Protein AF-A0A5S9ITE9-F1 (afdb_monomer_lite)

Sequence (85 aa):
MKHYLCLIVCCAVLFAQEKPKTLAEALGYDSDAKIVILNADDYGMCHAENLGTQKVLEAGIVSSTTMMMPCPWVLEAVEYIKKTI

Structure (mmCIF, N/CA/C/O backbone):
data_AF-A0A5S9ITE9-F1
#
_entry.id   AF-A0A5S9ITE9-F1
#
loop_
_atom_site.group_PDB
_atom_site.id
_atom_site.type_symbol
_atom_site.label_atom_id
_atom_site.label_alt_id
_atom_site.label_comp_id
_atom_site.label_asym_id
_atom_site.label_entity_id
_atom_site.label_seq_id
_atom_site.pdbx_PDB_ins_code
_atom_site.Cartn_x
_atom_site.Cartn_y
_atom_site.Cartn_z
_atom_site.occupancy
_atom_site.B_iso_or_equiv
_atom_site.auth_seq_id
_atom_site.auth_comp_id
_atom_site.auth_asym_id
_atom_site.auth_atom_id
_atom_site.pdbx_PDB_model_num
ATOM 1 N N . MET A 1 1 ? -27.028 0.004 58.542 1.00 63.28 1 MET A N 1
ATOM 2 C CA . MET A 1 1 ? -26.464 -1.048 57.656 1.00 63.28 1 MET A CA 1
ATOM 3 C C . MET A 1 1 ? -26.807 -0.848 56.175 1.00 63.28 1 MET A C 1
ATOM 5 O O . MET A 1 1 ? -25.884 -0.854 55.377 1.00 63.28 1 MET A O 1
ATOM 9 N N . LYS A 1 2 ? -28.069 -0.581 55.784 1.00 61.88 2 LYS A N 1
ATOM 10 C CA . LYS A 1 2 ? -28.444 -0.323 54.369 1.00 61.88 2 LYS A CA 1
ATOM 11 C C . LYS A 1 2 ? -27.719 0.868 53.706 1.00 61.88 2 LYS A C 1
ATOM 13 O O . LYS A 1 2 ? -27.335 0.765 52.549 1.00 61.88 2 LYS A O 1
ATOM 18 N N . HIS A 1 3 ? -27.474 1.959 54.438 1.00 65.06 3 HIS A N 1
ATOM 19 C CA . HIS A 1 3 ? -26.785 3.141 53.894 1.00 65.06 3 HIS A CA 1
ATOM 20 C C . HIS A 1 3 ? -25.300 2.897 53.574 1.00 65.06 3 HIS A C 1
ATOM 22 O O . HIS A 1 3 ? -24.819 3.373 52.555 1.00 65.06 3 HIS A O 1
ATOM 28 N N . TYR A 1 4 ? -24.598 2.096 54.384 1.00 71.06 4 TYR A N 1
ATOM 29 C CA . TYR A 1 4 ? -23.202 1.721 54.121 1.00 71.06 4 TYR A CA 1
ATOM 30 C C . TYR A 1 4 ? -23.075 0.787 52.913 1.00 71.06 4 TYR A C 1
ATOM 32 O O . TYR A 1 4 ? -22.173 0.957 52.101 1.00 71.06 4 TYR A O 1
ATOM 40 N N . LEU A 1 5 ? -24.020 -0.145 52.749 1.00 73.00 5 LEU A N 1
ATOM 41 C CA . LEU A 1 5 ? -24.084 -1.008 51.568 1.00 73.00 5 LEU A CA 1
ATOM 42 C C . LEU A 1 5 ? -24.320 -0.188 50.287 1.00 73.00 5 LEU A C 1
ATOM 44 O O . LEU A 1 5 ? -23.658 -0.413 49.280 1.00 73.00 5 LEU A O 1
AT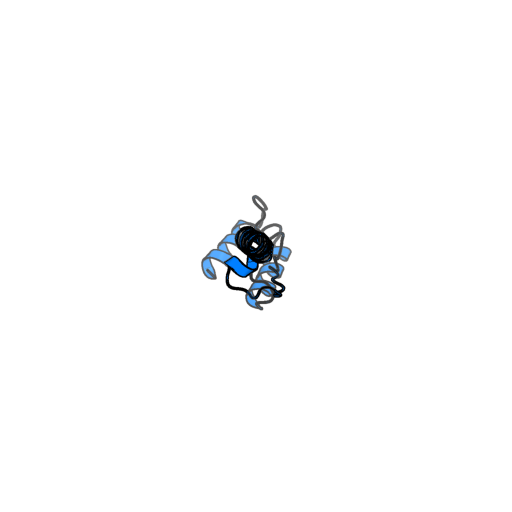OM 48 N N . CYS A 1 6 ? -25.207 0.810 50.347 1.00 74.44 6 CYS A N 1
ATOM 49 C CA . CYS A 1 6 ? -25.461 1.728 49.236 1.00 74.44 6 CYS A CA 1
ATOM 50 C C . CYS A 1 6 ? -24.223 2.569 48.878 1.00 74.44 6 CYS A C 1
ATOM 52 O O . CYS A 1 6 ? -23.947 2.786 47.701 1.00 74.44 6 CYS A O 1
ATOM 54 N N . LEU A 1 7 ? -23.457 3.009 49.884 1.00 73.94 7 LEU A N 1
ATOM 55 C CA . LEU A 1 7 ? -22.230 3.783 49.688 1.00 73.94 7 LEU A CA 1
ATOM 56 C C . LEU A 1 7 ? -21.132 2.949 49.003 1.00 73.94 7 LEU A C 1
ATOM 58 O O . LEU A 1 7 ? -20.470 3.439 48.095 1.00 73.94 7 LEU A O 1
ATOM 62 N N . ILE A 1 8 ? -20.979 1.680 49.398 1.00 77.25 8 ILE A N 1
ATOM 63 C CA . ILE A 1 8 ? -19.998 0.747 48.817 1.00 77.25 8 ILE A CA 1
ATOM 64 C C . ILE A 1 8 ? -20.337 0.426 47.354 1.00 77.25 8 ILE A C 1
ATOM 66 O O . ILE A 1 8 ? -19.451 0.460 46.503 1.00 77.25 8 ILE A O 1
ATOM 70 N N . VAL A 1 9 ? -21.614 0.175 47.041 1.00 78.00 9 VAL A N 1
ATOM 71 C CA . VAL A 1 9 ? -22.067 -0.073 45.660 1.00 78.00 9 VAL A CA 1
ATOM 72 C C . VAL A 1 9 ? -21.870 1.166 44.781 1.00 78.00 9 VAL A C 1
ATOM 74 O O . VAL A 1 9 ? -21.372 1.043 43.668 1.00 78.00 9 VAL A O 1
ATOM 77 N N . CYS A 1 10 ? -22.186 2.362 45.287 1.00 76.19 10 CYS A N 1
ATOM 78 C CA . CYS A 1 10 ? -21.989 3.616 44.552 1.00 76.19 10 CYS A CA 1
ATOM 79 C C . CYS A 1 10 ? -20.502 3.869 44.242 1.00 76.19 10 CYS A C 1
ATOM 81 O O . CYS A 1 10 ? -20.149 4.212 43.117 1.00 76.19 10 CYS A O 1
ATOM 83 N N . CYS A 1 11 ? -19.618 3.606 45.211 1.00 75.25 11 CYS A N 1
ATOM 84 C CA . CYS A 1 11 ? -18.170 3.688 45.015 1.00 75.25 11 CYS A CA 1
ATOM 85 C C . CYS A 1 11 ? -17.685 2.716 43.928 1.00 75.25 11 CYS A C 1
ATOM 87 O O . CYS A 1 11 ? -16.925 3.107 43.051 1.00 75.25 11 CYS A O 1
ATOM 89 N N . ALA A 1 12 ? -18.153 1.464 43.940 1.00 74.31 12 ALA A N 1
ATOM 90 C CA . ALA A 1 12 ? -17.745 0.458 42.956 1.00 74.31 12 ALA A CA 1
ATOM 91 C C . ALA A 1 12 ? -18.147 0.819 41.513 1.00 74.31 12 ALA A C 1
ATOM 93 O O . ALA A 1 12 ? -17.392 0.531 40.590 1.00 74.31 12 ALA A O 1
ATOM 94 N N . VAL A 1 13 ? -19.293 1.484 41.315 1.00 75.62 13 VAL A N 1
ATOM 95 C CA . VAL A 1 13 ? -19.715 1.978 39.990 1.00 75.62 13 VAL A CA 1
ATOM 96 C C . VAL A 1 13 ? -18.847 3.157 39.537 1.00 75.62 13 VAL A C 1
ATOM 98 O O . VAL A 1 13 ? -18.490 3.230 38.368 1.00 75.62 13 VAL A O 1
ATOM 101 N N . LEU A 1 14 ? -18.449 4.046 40.454 1.00 73.25 14 LEU A N 1
ATOM 102 C CA . LEU A 1 14 ? -17.549 5.170 40.152 1.00 73.25 14 LEU A CA 1
ATOM 103 C C . LEU A 1 14 ? -16.113 4.726 39.821 1.00 73.25 14 LEU A C 1
ATOM 105 O O . LEU A 1 14 ? -15.409 5.434 39.107 1.00 73.25 14 LEU A O 1
ATOM 109 N N . PHE A 1 15 ? -15.684 3.561 40.317 1.00 69.88 15 PHE A N 1
ATOM 110 C CA . PHE A 1 15 ? -14.390 2.944 39.994 1.00 69.88 15 PHE A CA 1
ATOM 111 C C . PHE A 1 15 ? -14.468 1.902 38.869 1.00 69.88 15 PHE A C 1
ATOM 113 O O . PHE A 1 15 ? -13.471 1.229 38.595 1.00 69.88 15 PHE A O 1
ATOM 120 N N . ALA A 1 16 ? -15.620 1.748 38.208 1.00 73.38 16 ALA A N 1
ATOM 121 C CA . ALA A 1 16 ? -15.712 0.900 37.030 1.00 73.38 16 ALA A CA 1
ATOM 122 C C . ALA A 1 16 ? -14.865 1.517 35.908 1.00 73.38 16 ALA A C 1
ATOM 124 O O . ALA A 1 16 ? -15.126 2.620 35.434 1.00 73.38 16 ALA A O 1
ATOM 125 N N . GLN A 1 17 ? -13.806 0.815 35.517 1.00 71.62 17 GLN A N 1
ATOM 126 C CA . GLN A 1 17 ? -12.885 1.281 34.493 1.00 71.62 17 GLN A CA 1
ATOM 127 C C . GLN A 1 17 ? -13.535 1.105 33.116 1.00 71.62 17 GLN A C 1
ATOM 129 O O . GLN A 1 17 ? -13.851 -0.021 32.724 1.00 71.62 17 GLN A O 1
ATOM 134 N N . GLU A 1 18 ? -13.739 2.196 32.372 1.00 74.38 18 GLU A N 1
ATOM 135 C CA . GLU A 1 18 ? -14.141 2.072 30.972 1.00 74.38 18 GLU A CA 1
ATOM 136 C C . GLU A 1 18 ? -13.019 1.404 30.180 1.00 74.38 18 GLU A C 1
ATOM 138 O O . GLU A 1 18 ? -11.840 1.756 30.296 1.00 74.38 18 GLU A O 1
ATOM 143 N N . LYS A 1 19 ? -13.387 0.406 29.375 1.00 81.38 19 LYS A N 1
ATOM 144 C CA . LYS A 1 19 ? -12.437 -0.258 28.492 1.00 81.38 19 LYS A CA 1
ATOM 145 C C . LYS A 1 19 ? -11.906 0.786 27.501 1.00 81.38 19 LYS A C 1
ATOM 147 O O . LYS A 1 19 ? -12.713 1.442 26.842 1.00 81.38 19 LYS A O 1
ATOM 152 N N . PRO A 1 20 ? -10.579 0.952 27.368 1.00 88.06 20 PRO A N 1
ATOM 153 C CA . PRO A 1 20 ? -10.037 1.888 26.399 1.00 88.06 20 PRO A CA 1
ATOM 154 C C . PRO A 1 20 ? -10.466 1.469 24.994 1.00 88.06 20 PRO A C 1
ATOM 156 O O . PRO A 1 20 ? -10.438 0.280 24.661 1.00 88.06 20 PRO A O 1
ATOM 159 N N . LYS A 1 21 ? -10.850 2.457 24.180 1.00 92.31 21 LYS A N 1
ATOM 160 C CA . LYS A 1 21 ? -11.177 2.230 22.773 1.00 92.31 21 LYS A CA 1
A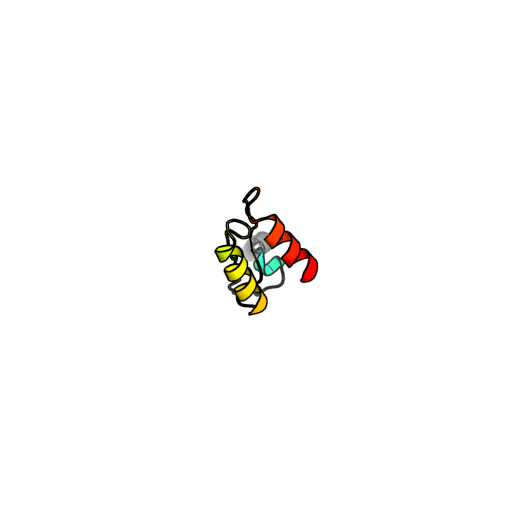TOM 161 C C . LYS A 1 21 ? -9.987 1.595 22.062 1.00 92.31 21 LYS A C 1
ATOM 163 O O . LYS A 1 21 ? -8.844 2.026 22.223 1.00 92.31 21 LYS A O 1
ATOM 168 N N . THR A 1 22 ? -10.262 0.583 21.259 1.00 94.19 22 THR A N 1
ATOM 169 C CA . THR A 1 22 ? -9.303 0.033 20.303 1.00 94.19 22 THR A CA 1
ATOM 170 C C . THR A 1 22 ? -8.996 1.061 19.212 1.00 94.19 22 THR A C 1
ATOM 172 O O . THR A 1 22 ? -9.756 2.005 18.994 1.00 94.19 22 THR A O 1
ATOM 175 N N . LEU A 1 23 ? -7.893 0.871 18.480 1.00 94.44 23 LEU A N 1
ATOM 176 C CA . LEU A 1 23 ? -7.583 1.713 17.320 1.00 94.44 23 LEU A CA 1
ATOM 177 C C . LEU A 1 23 ? -8.713 1.677 16.278 1.00 94.44 23 LEU A C 1
ATOM 179 O O . LEU A 1 23 ? -9.048 2.710 15.713 1.00 94.44 23 LEU A O 1
ATOM 183 N N . ALA A 1 24 ? -9.322 0.509 16.056 1.00 95.31 24 ALA A N 1
ATOM 184 C CA . ALA A 1 24 ? -10.442 0.368 15.131 1.00 95.31 24 ALA A CA 1
ATOM 185 C C . ALA A 1 24 ? -11.642 1.231 15.568 1.00 95.31 24 ALA A C 1
ATOM 187 O O . ALA A 1 24 ? -12.144 2.026 14.779 1.00 95.31 24 ALA A O 1
ATOM 188 N N . GLU A 1 25 ? -12.029 1.169 16.843 1.00 95.75 25 GLU A N 1
ATOM 189 C CA . GLU A 1 25 ? -13.100 2.016 17.392 1.00 95.75 25 GLU A CA 1
ATOM 190 C C . GLU A 1 25 ? -12.740 3.509 17.348 1.00 95.75 25 GLU A C 1
ATOM 192 O O . GLU A 1 25 ? -13.596 4.355 17.097 1.00 95.75 25 GLU A O 1
ATOM 197 N N . ALA A 1 26 ? -11.468 3.859 17.566 1.00 95.69 26 ALA A N 1
ATOM 198 C CA . ALA A 1 26 ? -10.991 5.238 17.459 1.00 95.69 26 ALA A CA 1
ATOM 199 C C . ALA A 1 26 ? -11.029 5.772 16.015 1.00 95.69 26 ALA A C 1
ATOM 201 O O . ALA A 1 26 ? -11.243 6.966 15.816 1.00 95.69 26 ALA A O 1
ATOM 202 N N . LEU A 1 27 ? -10.864 4.896 15.019 1.00 95.88 27 LEU A N 1
ATOM 203 C CA . LEU A 1 27 ? -11.007 5.201 13.592 1.00 95.88 27 LEU A CA 1
ATOM 204 C C . LEU A 1 27 ? -12.473 5.209 13.117 1.00 95.88 27 LEU A C 1
ATOM 206 O O . LEU A 1 27 ? -12.723 5.493 11.949 1.00 95.88 27 LEU A O 1
ATOM 210 N N . GLY A 1 28 ? -13.435 4.935 14.007 1.00 96.75 28 GLY A N 1
ATOM 211 C CA . GLY A 1 28 ? -14.870 4.980 13.714 1.00 96.75 28 GLY A CA 1
ATOM 212 C C . GLY A 1 28 ? -15.488 3.650 13.278 1.00 96.75 28 GLY A C 1
ATOM 213 O O . GLY A 1 28 ? -16.625 3.651 12.817 1.00 96.75 28 GLY A O 1
ATOM 214 N N . TYR A 1 29 ? -14.770 2.532 13.417 1.00 97.31 29 TYR A N 1
ATOM 215 C CA . TYR A 1 29 ? -15.320 1.200 13.162 1.00 97.31 29 TYR A CA 1
ATOM 216 C C . TYR A 1 29 ? -16.084 0.654 14.374 1.00 97.31 29 TYR A C 1
ATOM 218 O O . TYR A 1 29 ? -15.826 1.037 15.517 1.00 97.31 29 TYR A O 1
ATOM 226 N N . ASP A 1 30 ? -16.993 -0.286 14.120 1.00 96.31 30 ASP A N 1
ATOM 227 C CA . ASP A 1 30 ? -17.729 -0.983 15.173 1.00 96.31 30 ASP A CA 1
ATOM 228 C C . ASP A 1 30 ? -16.799 -1.816 16.072 1.00 96.31 30 ASP A C 1
ATOM 230 O O . ASP A 1 30 ? -15.746 -2.301 15.653 1.00 96.31 30 ASP A O 1
ATOM 234 N N . SER A 1 31 ? -17.209 -2.010 17.328 1.00 94.50 31 SER A N 1
ATOM 235 C CA . SER A 1 31 ? -16.412 -2.704 18.358 1.00 94.50 31 SER A CA 1
ATOM 236 C C . SER A 1 31 ? -16.073 -4.169 18.043 1.00 94.50 31 SER A C 1
ATOM 238 O O . SER A 1 31 ? -15.109 -4.724 18.579 1.00 94.50 31 SER A O 1
ATOM 240 N N . ASP A 1 32 ? -16.849 -4.811 17.171 1.00 93.81 32 ASP A N 1
ATOM 241 C CA . ASP A 1 32 ? -16.663 -6.186 16.710 1.00 93.81 32 ASP A CA 1
ATOM 242 C C . ASP A 1 32 ? -16.096 -6.278 15.284 1.00 93.81 32 ASP A C 1
ATOM 244 O O . ASP A 1 32 ? -15.790 -7.384 14.817 1.00 93.81 32 ASP A O 1
ATOM 248 N N . ALA A 1 33 ? -15.882 -5.136 14.621 1.00 96.44 33 ALA A N 1
ATOM 249 C CA . ALA A 1 33 ? -15.389 -5.077 13.256 1.00 96.44 33 ALA A CA 1
ATOM 250 C C . ALA A 1 33 ? -14.026 -5.777 13.108 1.00 96.44 33 ALA A C 1
ATOM 252 O O . ALA A 1 33 ? -13.122 -5.660 13.943 1.00 96.44 33 ALA A O 1
ATOM 253 N N . LYS A 1 34 ? -13.860 -6.508 12.001 1.00 94.62 34 LYS A N 1
ATOM 254 C CA . LYS A 1 34 ? -12.579 -7.095 11.587 1.00 94.62 34 LYS A CA 1
ATOM 255 C C . LYS A 1 34 ? -12.009 -6.263 10.452 1.00 94.62 34 LYS A C 1
ATOM 257 O O . LYS A 1 34 ? -12.529 -6.289 9.343 1.00 94.62 34 LYS A O 1
ATOM 262 N N . ILE A 1 35 ? -10.949 -5.521 10.751 1.00 94.94 35 ILE A N 1
ATOM 263 C CA . ILE A 1 35 ? -10.311 -4.605 9.807 1.00 94.94 35 ILE A CA 1
ATOM 264 C C . ILE A 1 35 ? -8.993 -5.215 9.336 1.00 94.94 35 ILE A C 1
ATOM 266 O O . ILE A 1 35 ? -8.196 -5.675 10.155 1.00 94.94 35 ILE A O 1
ATOM 270 N N . VAL A 1 36 ? -8.772 -5.222 8.022 1.00 94.94 36 VAL A N 1
ATOM 271 C CA . VAL A 1 36 ? -7.567 -5.765 7.384 1.00 94.94 36 VAL A CA 1
ATOM 272 C C . VAL A 1 36 ? -7.031 -4.750 6.383 1.00 94.94 36 VAL A C 1
ATOM 274 O O . VAL A 1 36 ? -7.782 -4.230 5.562 1.00 94.94 36 VAL A O 1
ATOM 277 N N . ILE A 1 37 ? -5.722 -4.504 6.437 1.00 95.88 37 ILE A N 1
ATOM 278 C CA . ILE A 1 37 ? -4.985 -3.819 5.375 1.00 95.88 37 ILE A CA 1
ATOM 279 C C . ILE A 1 37 ? -4.300 -4.906 4.551 1.00 95.88 37 ILE A C 1
ATOM 281 O O . ILE A 1 37 ? -3.397 -5.580 5.045 1.00 95.88 37 ILE A O 1
ATOM 285 N N . LEU A 1 38 ? -4.751 -5.097 3.313 1.00 96.62 38 LEU A N 1
ATOM 286 C CA . LEU A 1 38 ? -4.065 -5.957 2.354 1.00 96.62 38 LEU A CA 1
ATOM 287 C C . LEU A 1 38 ? -2.973 -5.136 1.667 1.00 96.62 38 LEU A C 1
ATOM 289 O O . LEU A 1 38 ? -3.274 -4.181 0.948 1.00 96.62 38 LEU A O 1
ATOM 293 N N . ASN A 1 39 ? -1.717 -5.497 1.927 1.00 97.44 39 ASN A N 1
ATOM 294 C CA . ASN A 1 39 ? -0.537 -4.836 1.378 1.00 97.44 39 ASN A CA 1
ATOM 295 C C . ASN A 1 39 ? 0.155 -5.748 0.359 1.00 97.44 39 ASN A C 1
ATOM 297 O O . ASN A 1 39 ? 0.483 -6.887 0.693 1.00 97.44 39 ASN A O 1
ATOM 301 N N . ALA A 1 40 ? 0.396 -5.241 -0.850 1.00 97.50 40 ALA A N 1
ATOM 302 C CA . ALA A 1 40 ? 1.293 -5.873 -1.817 1.00 97.50 40 ALA A CA 1
ATOM 303 C C . ALA A 1 40 ? 2.742 -5.469 -1.508 1.00 97.50 40 ALA A C 1
ATOM 305 O O . ALA A 1 40 ? 3.067 -4.281 -1.536 1.00 97.50 40 ALA A O 1
ATOM 306 N N . ASP A 1 41 ? 3.589 -6.434 -1.162 1.00 97.69 41 ASP A N 1
ATOM 307 C CA . ASP A 1 41 ? 4.986 -6.162 -0.813 1.00 97.69 41 ASP A CA 1
ATOM 308 C C . ASP A 1 41 ? 5.879 -6.036 -2.059 1.00 97.69 41 ASP A C 1
ATOM 310 O O . ASP A 1 41 ? 5.438 -6.293 -3.175 1.00 97.69 41 ASP A O 1
ATOM 314 N N . ASP A 1 42 ? 7.136 -5.650 -1.862 1.00 97.88 42 ASP A N 1
ATOM 315 C CA . ASP A 1 42 ? 8.207 -5.736 -2.864 1.00 97.88 42 ASP A CA 1
ATOM 316 C C . ASP A 1 42 ? 8.113 -4.805 -4.092 1.00 97.88 42 ASP A C 1
ATOM 318 O O . ASP A 1 42 ? 8.878 -4.940 -5.057 1.00 97.88 42 ASP A O 1
ATOM 322 N N . TYR A 1 43 ? 7.261 -3.779 -4.064 1.00 97.81 43 TYR A N 1
ATOM 323 C CA . TYR A 1 43 ? 7.132 -2.864 -5.199 1.00 97.81 43 TYR A CA 1
ATOM 324 C C . TYR A 1 43 ? 8.450 -2.126 -5.487 1.00 97.81 43 TYR A C 1
ATOM 326 O O . TYR A 1 43 ? 9.090 -1.561 -4.603 1.00 97.81 43 TYR A O 1
ATOM 334 N N . GLY A 1 44 ? 8.902 -2.126 -6.738 1.00 98.12 44 GLY A N 1
ATOM 335 C CA . GLY A 1 44 ? 10.214 -1.618 -7.148 1.00 98.12 44 GLY A CA 1
ATOM 336 C C . GLY A 1 44 ? 11.337 -2.664 -7.164 1.00 98.12 44 GLY A C 1
ATOM 337 O O . GLY A 1 44 ? 12.415 -2.354 -7.681 1.00 98.12 44 GLY A O 1
ATOM 338 N N . MET A 1 45 ? 11.120 -3.891 -6.664 1.00 98.31 45 MET A N 1
ATOM 339 C CA . MET A 1 45 ? 12.136 -4.957 -6.645 1.00 98.31 45 MET A CA 1
ATOM 340 C C . MET A 1 45 ? 12.593 -5.342 -8.059 1.00 98.31 45 MET A C 1
ATOM 342 O O . MET A 1 45 ? 13.789 -5.325 -8.364 1.00 98.31 45 MET A O 1
ATOM 346 N N . CYS A 1 46 ? 11.646 -5.695 -8.932 1.00 98.31 46 CYS A N 1
ATOM 347 C CA . CYS A 1 46 ? 11.898 -6.056 -10.324 1.00 98.31 46 CYS A CA 1
ATOM 348 C C . CYS A 1 46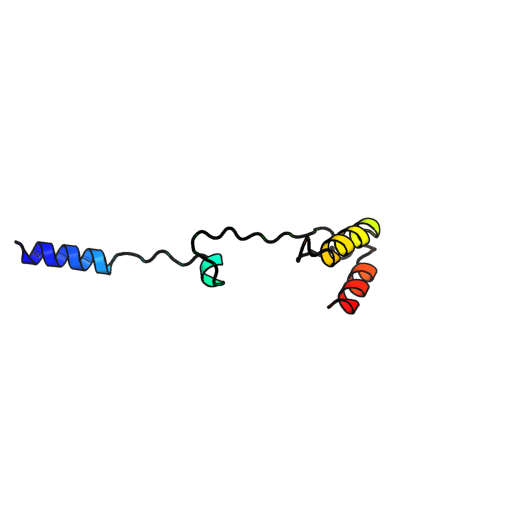 ? 10.721 -5.673 -11.232 1.00 98.31 46 CYS A C 1
ATOM 350 O O . CYS A 1 46 ? 9.619 -5.425 -10.750 1.00 98.31 46 CYS A O 1
ATOM 352 N N . HIS A 1 47 ? 10.932 -5.672 -12.552 1.00 98.06 47 HIS A N 1
ATOM 353 C CA . HIS A 1 47 ? 9.877 -5.337 -13.516 1.00 98.06 47 HIS A CA 1
ATOM 354 C C . HIS A 1 47 ? 8.627 -6.217 -13.378 1.00 98.06 47 HIS A C 1
ATOM 356 O O . HIS A 1 47 ? 7.504 -5.727 -13.428 1.00 98.06 47 HIS A O 1
ATOM 362 N N . ALA A 1 48 ? 8.810 -7.528 -13.183 1.00 98.50 48 ALA A N 1
ATOM 363 C CA . ALA A 1 48 ? 7.687 -8.452 -13.047 1.00 98.50 48 ALA A CA 1
ATOM 364 C C . ALA A 1 48 ? 6.845 -8.140 -11.800 1.00 98.50 48 ALA A C 1
ATOM 366 O O . ALA A 1 48 ? 5.617 -8.145 -11.884 1.00 98.50 48 ALA A O 1
ATOM 367 N N . GLU A 1 49 ? 7.505 -7.811 -10.687 1.00 98.19 49 GLU A N 1
ATOM 368 C CA . GLU A 1 49 ? 6.838 -7.425 -9.443 1.00 98.19 49 GLU A CA 1
ATOM 369 C C . GLU A 1 49 ? 6.094 -6.098 -9.600 1.00 98.19 49 GLU A C 1
ATOM 371 O O . GLU A 1 49 ? 4.933 -5.985 -9.211 1.00 98.19 49 GLU A O 1
ATOM 376 N N . ASN A 1 50 ? 6.703 -5.121 -10.281 1.00 98.06 50 ASN A N 1
ATOM 377 C CA . ASN A 1 50 ? 6.040 -3.856 -10.577 1.00 98.06 50 ASN A CA 1
ATOM 378 C C . ASN A 1 50 ? 4.734 -4.061 -11.345 1.00 98.06 50 ASN A C 1
ATOM 380 O O . ASN A 1 50 ? 3.688 -3.564 -10.932 1.00 98.06 50 ASN A O 1
ATOM 384 N N . LEU A 1 51 ? 4.778 -4.831 -12.435 1.00 98.25 51 LEU A N 1
ATOM 385 C CA . LEU A 1 51 ? 3.592 -5.124 -13.239 1.00 98.25 51 LEU A CA 1
ATOM 386 C C . LEU A 1 51 ? 2.530 -5.898 -12.448 1.00 98.25 51 LEU A C 1
ATOM 388 O O . LEU A 1 51 ? 1.336 -5.682 -12.652 1.00 98.25 51 LEU A O 1
ATOM 392 N N . GLY 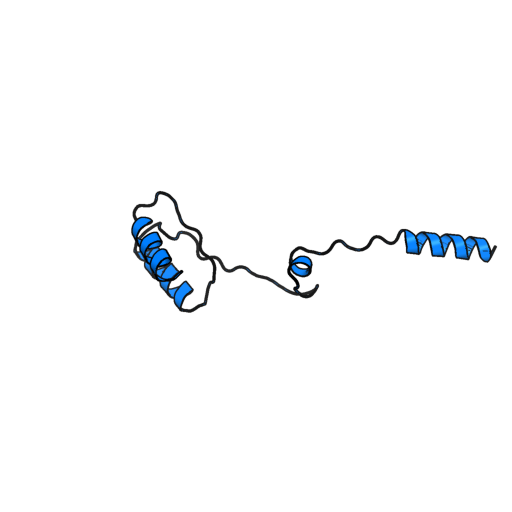A 1 52 ? 2.942 -6.823 -11.578 1.00 98.06 52 GLY A N 1
ATOM 393 C CA . GLY A 1 52 ? 2.036 -7.583 -10.716 1.00 98.06 52 GLY A CA 1
ATOM 394 C C . GLY A 1 52 ? 1.312 -6.681 -9.722 1.00 98.06 52 GLY A C 1
ATOM 395 O O . GLY A 1 52 ? 0.080 -6.653 -9.702 1.00 98.06 52 GLY A O 1
ATOM 396 N N . THR A 1 53 ? 2.077 -5.894 -8.967 1.00 97.75 53 THR A N 1
ATOM 397 C CA . THR A 1 53 ? 1.561 -4.939 -7.982 1.00 97.75 53 THR A CA 1
ATOM 398 C C . THR A 1 53 ? 0.643 -3.895 -8.631 1.00 97.75 53 THR A C 1
ATOM 400 O O . THR A 1 53 ? -0.454 -3.647 -8.131 1.00 97.75 53 THR A O 1
ATOM 403 N N . GLN A 1 54 ? 1.011 -3.340 -9.791 1.00 97.06 54 GLN A N 1
ATOM 404 C CA . GLN A 1 54 ? 0.169 -2.385 -10.529 1.00 97.06 54 GLN A CA 1
ATOM 405 C C . GLN A 1 54 ? -1.183 -2.991 -10.919 1.00 97.06 54 GLN A C 1
ATOM 407 O O . GLN A 1 54 ? -2.219 -2.379 -10.678 1.00 97.06 54 GLN A O 1
ATOM 412 N N . LYS A 1 55 ? -1.205 -4.226 -11.436 1.00 97.56 55 LYS A N 1
ATOM 413 C CA . LYS A 1 55 ? -2.457 -4.903 -11.816 1.00 97.56 55 LYS A CA 1
ATOM 414 C C . LYS A 1 55 ? -3.411 -5.087 -10.640 1.00 97.56 55 LYS A C 1
ATOM 416 O O . LYS A 1 55 ? -4.614 -4.898 -10.801 1.00 97.56 55 LYS A O 1
ATOM 421 N N . VAL A 1 56 ? -2.907 -5.490 -9.472 1.00 97.12 56 VAL A N 1
ATOM 422 C CA . VAL A 1 56 ? -3.767 -5.712 -8.295 1.00 97.12 56 VAL A CA 1
ATOM 423 C C . VAL A 1 56 ? -4.233 -4.402 -7.658 1.00 97.12 56 VAL A C 1
ATOM 425 O O . VAL A 1 56 ? -5.343 -4.366 -7.124 1.00 97.12 56 VAL A O 1
ATOM 428 N N . LEU A 1 57 ? -3.437 -3.330 -7.762 1.00 95.25 57 LEU A N 1
ATOM 429 C CA . LEU A 1 57 ? -3.845 -1.971 -7.394 1.00 95.25 57 LEU A CA 1
ATOM 430 C C . LEU A 1 57 ? -4.950 -1.455 -8.327 1.00 95.25 57 LEU A C 1
ATOM 432 O O . LEU A 1 57 ? -5.989 -1.008 -7.850 1.00 95.25 57 LEU A O 1
ATOM 436 N N . GLU A 1 58 ? -4.773 -1.572 -9.646 1.00 95.06 58 GLU A N 1
ATOM 437 C CA . GLU A 1 58 ? -5.768 -1.157 -10.650 1.00 95.06 58 GLU A CA 1
ATOM 438 C C . GLU A 1 58 ? -7.081 -1.933 -10.532 1.00 95.06 58 GLU A C 1
ATOM 440 O O . GLU A 1 58 ? -8.162 -1.370 -10.693 1.00 95.06 58 GLU A O 1
ATOM 445 N N . ALA A 1 59 ? -7.000 -3.226 -10.212 1.00 96.62 59 ALA A N 1
ATOM 446 C CA . ALA A 1 59 ? -8.170 -4.060 -9.964 1.00 96.62 59 ALA A CA 1
ATOM 447 C C . ALA A 1 59 ? -8.866 -3.756 -8.622 1.00 96.62 59 ALA A C 1
ATOM 449 O O . ALA A 1 59 ? -9.921 -4.329 -8.348 1.00 96.62 59 ALA A O 1
ATOM 450 N N . GLY A 1 60 ? -8.286 -2.903 -7.767 1.00 95.06 60 GLY A N 1
ATOM 451 C CA . GLY A 1 60 ? -8.811 -2.589 -6.436 1.00 95.06 60 GLY A CA 1
ATOM 452 C C . GLY A 1 60 ? -8.757 -3.760 -5.449 1.00 95.06 60 GLY A C 1
ATOM 453 O O . GLY A 1 60 ? -9.472 -3.748 -4.450 1.00 95.06 60 GLY A O 1
ATOM 454 N N . ILE A 1 61 ? -7.940 -4.784 -5.724 1.00 96.31 61 ILE A N 1
ATOM 455 C CA . ILE A 1 61 ? -7.770 -5.958 -4.848 1.00 96.31 61 ILE A CA 1
ATOM 456 C C . ILE A 1 61 ? -6.985 -5.568 -3.592 1.00 96.31 61 ILE A C 1
ATOM 458 O O . ILE A 1 61 ? -7.281 -6.038 -2.493 1.00 96.31 61 ILE A O 1
ATOM 462 N N . VAL A 1 62 ? -5.991 -4.696 -3.757 1.00 96.69 62 VAL A N 1
ATOM 463 C CA . VAL A 1 62 ? -5.232 -4.083 -2.665 1.00 96.69 62 VAL A CA 1
ATOM 464 C C . VAL A 1 62 ? -5.320 -2.566 -2.774 1.00 96.69 62 VAL A C 1
ATOM 466 O O . VAL A 1 62 ? -5.483 -2.016 -3.860 1.00 96.69 62 VAL A O 1
ATOM 469 N N . SER A 1 63 ? -5.178 -1.888 -1.640 1.00 94.69 63 SER A N 1
ATOM 470 C CA . SER A 1 63 ? -5.123 -0.422 -1.561 1.00 94.69 63 SER A CA 1
ATOM 471 C C . SER A 1 63 ? -3.814 0.079 -0.947 1.00 94.69 63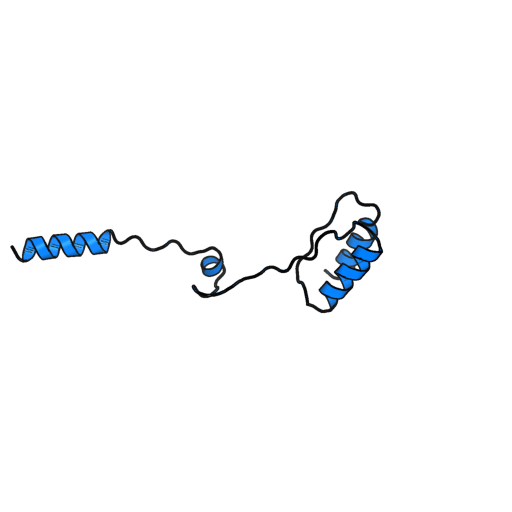 SER A C 1
ATOM 473 O O . SER A 1 63 ? -3.696 1.254 -0.605 1.00 94.69 63 SER A O 1
ATOM 475 N N . SER A 1 64 ? -2.855 -0.821 -0.722 1.00 96.25 64 SER A N 1
ATOM 476 C CA . SER A 1 64 ? -1.597 -0.540 -0.041 1.00 96.25 64 SER A CA 1
ATOM 477 C C . SER A 1 64 ? -0.470 -1.351 -0.672 1.00 96.25 64 SER A C 1
ATOM 479 O O . SER A 1 64 ? -0.671 -2.494 -1.088 1.00 96.25 64 SER A O 1
ATOM 481 N N . THR A 1 65 ? 0.705 -0.736 -0.765 1.00 96.88 65 THR A N 1
ATOM 482 C CA . THR A 1 65 ? 1.937 -1.389 -1.193 1.00 96.88 65 THR A CA 1
ATOM 483 C C . THR A 1 65 ? 3.142 -0.740 -0.517 1.00 96.88 65 THR A C 1
ATOM 485 O O . THR A 1 65 ? 3.090 0.431 -0.123 1.00 96.88 65 THR A O 1
ATOM 488 N N . THR A 1 66 ? 4.232 -1.491 -0.395 1.00 97.19 66 THR A N 1
ATOM 489 C CA . THR A 1 66 ? 5.511 -1.054 0.169 1.00 97.19 66 THR A CA 1
ATOM 490 C C . THR A 1 66 ? 6.586 -1.050 -0.907 1.00 97.19 66 THR A C 1
ATOM 492 O O . THR A 1 66 ? 6.740 -2.008 -1.657 1.00 97.19 66 THR A O 1
ATOM 495 N N . MET A 1 67 ? 7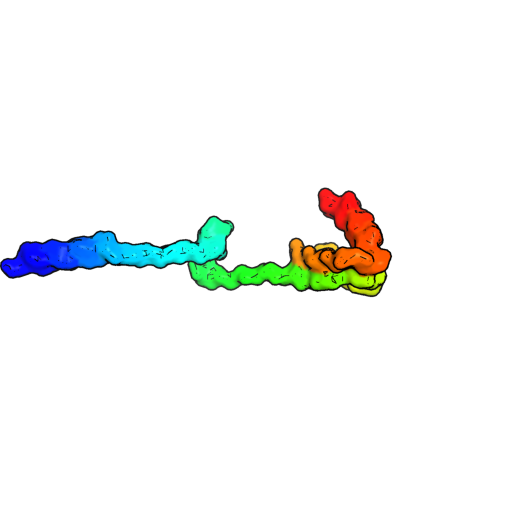.334 0.053 -0.994 1.00 96.19 67 MET A N 1
ATOM 496 C CA . MET A 1 67 ? 8.365 0.230 -2.015 1.00 96.19 67 MET A CA 1
ATOM 497 C C . MET A 1 67 ? 9.750 -0.167 -1.496 1.00 96.19 67 MET A C 1
ATOM 499 O O . MET A 1 67 ? 10.202 0.335 -0.465 1.00 96.19 67 MET A O 1
ATOM 503 N N . MET A 1 68 ? 10.460 -1.006 -2.248 1.00 97.81 68 MET A N 1
ATOM 504 C CA . MET A 1 68 ? 11.825 -1.424 -1.941 1.00 97.81 68 MET A CA 1
ATOM 505 C C . MET A 1 68 ? 12.869 -0.448 -2.471 1.00 97.81 68 MET A C 1
ATOM 507 O O . MET A 1 68 ? 13.215 -0.451 -3.649 1.00 97.81 68 MET A O 1
ATOM 511 N N . MET A 1 69 ? 13.470 0.326 -1.574 1.00 96.56 69 MET A N 1
ATOM 512 C CA . MET A 1 69 ? 14.632 1.157 -1.894 1.00 96.56 69 MET A CA 1
ATOM 513 C C . MET A 1 69 ? 15.939 0.418 -1.548 1.00 96.56 69 MET A C 1
ATOM 515 O O . MET A 1 69 ? 16.008 -0.176 -0.473 1.00 96.56 69 MET A O 1
ATOM 519 N N . PRO A 1 70 ? 17.014 0.498 -2.361 1.00 95.75 70 PRO A N 1
ATOM 520 C CA . PRO A 1 70 ? 17.144 1.170 -3.657 1.00 95.75 70 PRO A CA 1
ATOM 521 C C . PRO A 1 70 ? 17.110 0.172 -4.838 1.00 95.75 70 PRO A C 1
ATOM 523 O O . PRO A 1 70 ? 18.076 0.078 -5.596 1.00 95.75 70 PRO A O 1
ATOM 526 N N . CYS A 1 71 ? 16.048 -0.623 -4.990 1.00 97.62 71 CYS A N 1
ATOM 527 C CA . CYS A 1 71 ? 16.021 -1.672 -6.014 1.00 97.62 71 CYS A CA 1
ATOM 528 C C . CYS A 1 71 ? 16.074 -1.120 -7.459 1.00 97.62 71 CYS A C 1
ATOM 530 O O . CYS A 1 71 ? 15.621 -0.000 -7.714 1.00 97.62 71 CYS A O 1
ATOM 532 N N . PRO A 1 72 ? 16.600 -1.893 -8.436 1.00 97.25 72 PRO A N 1
ATOM 533 C CA . PRO A 1 72 ? 16.843 -1.397 -9.797 1.00 97.25 72 PRO A CA 1
ATOM 534 C C . PRO A 1 72 ? 15.597 -0.877 -10.528 1.00 97.25 72 PRO A C 1
ATOM 536 O O . PRO A 1 72 ? 15.722 -0.046 -11.424 1.00 97.25 72 PRO A O 1
ATOM 539 N N . TRP A 1 73 ? 14.406 -1.350 -10.147 1.00 98.31 73 TRP A N 1
ATOM 540 C CA . TRP A 1 73 ? 13.134 -1.019 -10.793 1.00 98.31 73 TRP A CA 1
ATOM 541 C C . TRP A 1 73 ? 12.287 -0.000 -10.018 1.00 98.31 73 TRP A C 1
ATOM 543 O O . TRP A 1 73 ? 11.138 0.260 -10.378 1.00 98.31 73 TRP A O 1
ATOM 553 N N . VAL A 1 74 ? 12.857 0.642 -8.995 1.00 98.06 74 VAL A N 1
ATOM 554 C CA . VAL A 1 74 ? 12.195 1.712 -8.231 1.00 98.06 74 VAL A CA 1
ATOM 555 C C . VAL A 1 74 ? 11.773 2.877 -9.116 1.00 98.06 74 VAL A C 1
ATOM 557 O O . VAL A 1 74 ? 10.682 3.407 -8.937 1.00 98.06 74 VAL A O 1
ATOM 560 N N . LEU A 1 75 ? 12.617 3.310 -10.058 1.00 97.75 75 LEU A N 1
ATOM 561 C CA . LEU A 1 75 ? 12.303 4.488 -10.874 1.00 97.75 75 LEU A CA 1
ATOM 562 C C . LEU A 1 75 ? 11.053 4.266 -11.735 1.00 97.75 75 LEU A C 1
ATOM 564 O O . LEU A 1 75 ? 10.219 5.163 -11.811 1.00 97.75 75 LEU A O 1
ATOM 568 N N . GLU A 1 76 ? 10.882 3.060 -12.285 1.00 97.50 76 GLU A N 1
ATOM 569 C CA . GLU A 1 76 ? 9.653 2.670 -12.986 1.00 97.50 76 GLU A CA 1
ATOM 570 C C . GLU A 1 76 ? 8.443 2.716 -12.043 1.00 97.50 76 GLU A C 1
ATOM 572 O O . GLU A 1 76 ? 7.422 3.325 -12.367 1.00 97.50 76 GLU A O 1
ATOM 577 N N . ALA A 1 77 ? 8.567 2.111 -10.858 1.00 97.12 77 ALA A N 1
ATOM 578 C CA . ALA A 1 77 ? 7.501 2.080 -9.860 1.00 97.12 77 ALA A CA 1
ATOM 579 C C . ALA A 1 77 ? 7.063 3.498 -9.434 1.00 97.12 77 ALA A C 1
ATOM 581 O O . ALA A 1 77 ? 5.866 3.784 -9.323 1.00 97.12 77 ALA A O 1
ATOM 582 N N . VAL A 1 78 ? 8.028 4.405 -9.245 1.00 96.62 78 VAL A N 1
ATOM 583 C CA . VAL A 1 78 ? 7.805 5.822 -8.918 1.00 96.62 78 VAL A CA 1
ATOM 584 C C . VAL A 1 78 ? 7.144 6.570 -10.074 1.00 96.62 78 VAL A C 1
ATOM 586 O O . VAL A 1 78 ? 6.238 7.369 -9.838 1.00 96.62 78 VAL A O 1
ATOM 589 N N . GLU A 1 79 ? 7.578 6.343 -11.316 1.00 96.50 79 GLU A N 1
ATOM 590 C CA . GLU A 1 79 ? 6.955 6.960 -12.492 1.00 96.50 79 GLU A CA 1
ATOM 591 C C . GLU A 1 79 ? 5.493 6.559 -12.650 1.00 96.50 79 GLU A C 1
ATOM 593 O O . GLU A 1 79 ? 4.676 7.403 -13.019 1.00 96.50 79 GLU A O 1
ATOM 598 N N . TYR A 1 80 ? 5.159 5.302 -12.358 1.00 95.06 80 TYR A N 1
ATOM 599 C CA . TYR A 1 80 ? 3.776 4.842 -12.351 1.00 95.06 80 TYR A CA 1
ATOM 600 C C . TYR A 1 80 ? 2.958 5.563 -11.271 1.00 95.06 80 TYR A C 1
ATOM 602 O O . TYR A 1 80 ? 1.936 6.169 -11.586 1.00 95.06 80 TYR A O 1
ATOM 610 N N . ILE A 1 81 ? 3.428 5.578 -10.015 1.00 91.75 81 ILE A N 1
ATOM 611 C CA . ILE A 1 81 ? 2.695 6.218 -8.906 1.00 91.75 81 ILE A CA 1
ATOM 612 C C . ILE A 1 81 ? 2.415 7.695 -9.200 1.00 91.75 81 ILE A C 1
ATOM 614 O O . ILE A 1 81 ? 1.292 8.141 -9.005 1.00 91.75 81 ILE A O 1
ATOM 618 N N . LYS A 1 82 ? 3.398 8.439 -9.722 1.00 93.06 82 LYS A N 1
ATOM 619 C CA . LYS A 1 82 ? 3.250 9.870 -10.056 1.00 93.06 82 LYS A CA 1
ATOM 620 C C . LYS A 1 82 ? 2.192 10.175 -11.121 1.00 93.06 82 LYS A C 1
ATOM 622 O O . LYS A 1 82 ? 1.833 11.336 -11.287 1.00 93.06 82 LYS A O 1
ATOM 627 N N . LYS A 1 83 ? 1.790 9.184 -11.919 1.00 90.38 83 LYS A N 1
ATOM 628 C CA . LYS A 1 83 ? 0.757 9.337 -12.956 1.00 90.38 83 LYS A CA 1
ATOM 629 C C . LYS A 1 83 ? -0.634 8.987 -12.432 1.00 90.38 83 LYS A C 1
ATOM 631 O O . LYS A 1 83 ? -1.616 9.461 -12.994 1.00 90.38 83 LYS A O 1
ATOM 636 N N . THR A 1 84 ? -0.698 8.145 -11.405 1.00 77.88 84 THR A N 1
ATOM 637 C CA . THR A 1 84 ? -1.939 7.543 -10.903 1.00 77.88 84 THR A CA 1
ATOM 638 C C . THR A 1 84 ? -2.427 8.192 -9.601 1.00 77.88 84 THR A C 1
ATOM 640 O O . THR A 1 84 ? -3.626 8.155 -9.331 1.00 77.88 84 THR A O 1
ATOM 643 N N . ILE A 1 85 ? -1.528 8.807 -8.819 1.00 60.88 85 ILE A N 1
ATOM 644 C CA . ILE A 1 85 ? -1.812 9.633 -7.627 1.00 60.88 85 ILE A CA 1
ATOM 645 C C . ILE A 1 85 ? -1.482 11.091 -7.942 1.00 60.88 85 ILE A C 1
ATOM 647 O O . ILE A 1 85 ? -2.315 11.963 -7.609 1.00 60.88 85 ILE A O 1
#

Radius of gyration: 25.22 Å; chains: 1; bounding box: 46×18×71 Å

Foldseek 3Di:
DVVVVVVVVVVVVVPPDDDDDDPCVVVPHDPPDDDDQDEQEAQQQDPVSVVVRVVCCVVVVHVHYDYDPPHPRRVVSVVVVVVVD

Secondary structure (DSSP, 8-state):
-HHHHHHHHHHHHHT-PPPPPPHHHHTT--TT------EEEEETS-HHHHHHHHHHHHTTS-SEEEE-TT-TTHHHHHHHHHHH-

Organism: Uabimicrobium amorphum (NCBI:txid2596890)

pLDDT: mean 90.36, std 10.73, range [60.88, 98.5]

InterPro domains:
  IPR006879 Carbohydrate deacetylase YdjC-like [PF04794] (36-81)
  IPR011330 Glycoside hydrolase/deacetylase, beta/alpha-barrel [SSF88713] (34-83)